Protein AF-A0A821A2H0-F1 (afdb_monomer_lite)

Structure (mmCIF, N/CA/C/O backbone):
data_AF-A0A821A2H0-F1
#
_entry.id   AF-A0A821A2H0-F1
#
loop_
_atom_site.group_PDB
_atom_site.id
_atom_site.type_symbol
_atom_site.label_atom_id
_atom_site.label_alt_id
_atom_site.label_comp_id
_atom_site.label_asym_id
_atom_site.label_entity_id
_atom_site.label_seq_id
_atom_site.pdbx_PDB_ins_code
_atom_site.Cartn_x
_atom_site.Cartn_y
_atom_site.Cartn_z
_atom_site.occupancy
_atom_site.B_iso_or_equiv
_atom_site.auth_seq_id
_atom_site.auth_comp_id
_atom_site.auth_asym_id
_atom_site.auth_atom_id
_atom_site.pdbx_PDB_model_num
ATOM 1 N N . MET A 1 1 ? -28.290 6.966 -8.740 1.00 28.92 1 MET A N 1
ATOM 2 C CA . MET A 1 1 ? -27.507 6.538 -7.560 1.00 28.92 1 MET A CA 1
ATOM 3 C C . MET A 1 1 ? -26.032 6.586 -7.942 1.00 28.92 1 MET A C 1
ATOM 5 O O . MET A 1 1 ? -25.535 5.652 -8.550 1.00 28.92 1 MET A O 1
ATOM 9 N N . ILE A 1 2 ? -25.370 7.728 -7.730 1.00 28.38 2 ILE A N 1
ATOM 10 C CA . ILE A 1 2 ? -23.945 7.884 -8.063 1.00 28.38 2 ILE A CA 1
ATOM 11 C C . ILE A 1 2 ? -23.167 7.142 -6.983 1.00 28.38 2 ILE A C 1
ATOM 13 O O . ILE A 1 2 ? -23.153 7.546 -5.822 1.00 28.38 2 ILE A O 1
ATOM 17 N N . VAL A 1 3 ? -22.587 6.013 -7.366 1.00 30.47 3 VAL A N 1
ATOM 18 C CA . VAL A 1 3 ? -21.746 5.182 -6.517 1.00 30.47 3 VAL A CA 1
ATOM 19 C C . VAL A 1 3 ? -20.488 5.999 -6.181 1.00 30.47 3 VAL A C 1
ATOM 21 O O . VAL A 1 3 ? -19.560 6.082 -6.981 1.00 30.47 3 VAL A O 1
ATOM 24 N N . LYS A 1 4 ? -20.468 6.667 -5.019 1.00 40.16 4 LYS A N 1
ATOM 25 C CA . LYS A 1 4 ? -19.287 7.354 -4.457 1.00 40.16 4 LYS A CA 1
ATOM 26 C C . LYS A 1 4 ? -18.251 6.316 -3.978 1.00 40.16 4 LYS A C 1
ATOM 28 O O . LYS A 1 4 ? -17.899 6.302 -2.805 1.00 40.16 4 LYS A O 1
ATOM 33 N N . SER A 1 5 ? -17.803 5.400 -4.839 1.00 38.84 5 SER A N 1
ATOM 34 C CA . SER A 1 5 ? -16.997 4.231 -4.425 1.00 38.84 5 SER A CA 1
ATOM 35 C C . SER A 1 5 ? -15.575 4.198 -4.958 1.00 38.84 5 SER A C 1
ATOM 37 O O . SER A 1 5 ? -15.020 3.116 -5.084 1.00 38.84 5 SER A O 1
ATOM 39 N N . LEU A 1 6 ? -14.944 5.332 -5.254 1.00 39.59 6 LEU A N 1
ATOM 40 C CA . LEU A 1 6 ? -13.559 5.281 -5.712 1.00 39.59 6 LEU A CA 1
ATOM 41 C C . LEU A 1 6 ? -12.690 6.311 -4.999 1.00 39.59 6 LEU A C 1
ATOM 43 O O . LEU A 1 6 ? -12.522 7.437 -5.459 1.00 39.59 6 LEU A O 1
ATOM 47 N N . ILE A 1 7 ? -12.075 5.889 -3.892 1.00 46.66 7 ILE A N 1
ATOM 48 C CA . ILE A 1 7 ? -10.731 6.374 -3.587 1.00 46.66 7 ILE A CA 1
ATOM 49 C C . ILE A 1 7 ? -9.813 5.584 -4.505 1.00 46.66 7 ILE A C 1
ATOM 51 O O . ILE A 1 7 ? -9.307 4.530 -4.139 1.00 46.66 7 ILE A O 1
ATOM 55 N N . LEU A 1 8 ? -9.635 6.086 -5.719 1.00 40.97 8 LEU A N 1
ATOM 56 C CA . LEU A 1 8 ? -8.412 5.811 -6.442 1.00 40.97 8 LEU A CA 1
ATOM 57 C C . LEU A 1 8 ? -7.363 6.629 -5.695 1.00 40.97 8 LEU A C 1
ATOM 59 O O . LEU A 1 8 ? -7.509 7.853 -5.605 1.00 40.97 8 LEU A O 1
ATOM 63 N N . ILE A 1 9 ? -6.312 6.006 -5.164 1.00 48.25 9 ILE A N 1
ATOM 64 C CA . ILE A 1 9 ? -5.072 6.748 -4.915 1.00 48.25 9 ILE A CA 1
ATOM 65 C C . ILE A 1 9 ? -4.516 7.100 -6.302 1.00 48.25 9 ILE A C 1
ATOM 67 O O . ILE A 1 9 ? -3.509 6.585 -6.769 1.00 48.25 9 ILE A O 1
ATOM 71 N N . LEU A 1 10 ? -5.203 8.011 -6.997 1.00 42.31 10 LEU A N 1
ATOM 72 C CA . LEU A 1 10 ? -4.523 8.969 -7.824 1.00 42.31 10 LEU A CA 1
ATOM 73 C C . LEU A 1 10 ? -3.799 9.826 -6.795 1.00 42.31 10 LEU A C 1
ATOM 75 O O . LEU A 1 10 ? -4.395 10.669 -6.125 1.00 42.31 10 LEU A O 1
ATOM 79 N N . ILE A 1 11 ? -2.516 9.536 -6.657 1.00 46.03 11 ILE A N 1
ATOM 80 C CA . ILE A 1 11 ? -1.371 10.352 -6.231 1.00 46.03 11 ILE A CA 1
ATOM 81 C C . ILE A 1 11 ? -1.620 11.884 -6.100 1.00 46.03 11 ILE A C 1
ATOM 83 O O . ILE A 1 11 ? -0.954 12.567 -5.329 1.00 46.03 11 ILE A O 1
ATOM 87 N N . ASN A 1 12 ? -2.607 12.453 -6.795 1.00 37.41 12 ASN A N 1
ATOM 88 C CA . ASN A 1 12 ? -3.065 13.833 -6.681 1.00 37.41 12 ASN A CA 1
ATOM 89 C C . ASN A 1 12 ? -3.687 14.249 -5.329 1.00 37.41 12 ASN A C 1
ATOM 91 O O . ASN A 1 12 ? -3.637 15.443 -5.046 1.00 37.41 12 ASN A O 1
ATOM 95 N N . TYR A 1 13 ? -4.232 13.365 -4.477 1.00 40.22 13 TYR A N 1
ATOM 96 C CA . TYR A 1 13 ? -4.756 13.823 -3.166 1.00 40.22 13 TYR A CA 1
ATOM 97 C C . TYR A 1 13 ? -3.636 14.134 -2.152 1.00 40.22 13 TYR A C 1
ATOM 99 O O . TYR A 1 13 ? -3.752 15.065 -1.359 1.00 40.22 13 TYR A O 1
ATOM 107 N N . ILE A 1 14 ? -2.502 13.426 -2.229 1.00 43.22 14 ILE A N 1
ATOM 108 C CA . ILE A 1 14 ? -1.334 13.651 -1.355 1.00 43.22 14 ILE A CA 1
ATOM 109 C C . ILE A 1 14 ? -0.517 14.879 -1.801 1.00 43.22 14 ILE A C 1
ATOM 111 O O . ILE A 1 14 ? 0.117 15.534 -0.972 1.00 43.22 14 ILE A O 1
ATOM 115 N N . LYS A 1 15 ? -0.612 15.283 -3.081 1.00 41.62 15 LYS A N 1
ATOM 116 C CA . LYS A 1 15 ? 0.053 16.489 -3.613 1.00 41.62 15 LYS A CA 1
ATOM 117 C C . LYS A 1 15 ? -0.291 17.788 -2.875 1.00 41.62 15 LYS A C 1
ATOM 119 O O . LYS A 1 15 ? 0.491 18.726 -2.959 1.00 41.62 15 LYS A O 1
ATOM 124 N N . GLN A 1 16 ? -1.422 17.878 -2.170 1.00 40.97 16 GLN A N 1
ATOM 125 C CA . GLN A 1 16 ? -1.812 19.129 -1.503 1.00 40.97 16 GLN A CA 1
ATOM 126 C C . GLN A 1 16 ? -1.165 19.349 -0.127 1.00 40.97 16 GLN A C 1
ATOM 128 O O . GLN A 1 16 ? -1.231 20.466 0.377 1.00 40.97 16 GLN A O 1
ATOM 133 N N . LYS A 1 17 ? -0.535 18.336 0.489 1.00 43.09 17 LYS A N 1
ATOM 134 C CA . LYS A 1 17 ? 0.034 18.470 1.848 1.00 43.09 17 LYS A CA 1
ATOM 135 C C . LYS A 1 17 ? 1.556 18.352 1.945 1.00 43.09 17 LYS A C 1
ATOM 137 O O . LYS A 1 17 ? 2.101 18.714 2.982 1.00 43.09 17 LYS A O 1
ATOM 142 N N . VAL A 1 18 ? 2.252 17.906 0.898 1.00 46.84 18 VAL A N 1
ATOM 143 C CA . VAL A 1 18 ? 3.721 17.803 0.907 1.00 46.84 18 VAL A CA 1
ATOM 144 C C . VAL A 1 18 ? 4.323 19.010 0.184 1.00 46.84 18 VAL A C 1
ATOM 146 O O . VAL A 1 18 ? 4.457 19.035 -1.039 1.00 46.84 18 VAL A O 1
ATOM 149 N N . LEU A 1 19 ? 4.655 20.041 0.963 1.00 38.97 19 LEU A N 1
ATOM 150 C CA . LEU A 1 19 ? 5.518 21.154 0.567 1.00 38.97 19 LEU A CA 1
ATOM 151 C C . LEU A 1 19 ? 6.911 20.596 0.244 1.00 38.97 19 LEU A C 1
ATOM 153 O O . LEU A 1 19 ? 7.678 20.353 1.159 1.00 38.97 19 LEU A O 1
ATOM 157 N N . HIS A 1 20 ? 7.161 20.295 -1.031 1.00 45.03 20 HIS A N 1
ATOM 158 C CA . HIS A 1 20 ? 8.432 20.314 -1.779 1.00 45.03 20 HIS A CA 1
ATOM 159 C C . HIS A 1 20 ? 8.229 19.437 -3.027 1.00 45.03 20 HIS A C 1
ATOM 161 O O . HIS A 1 20 ? 7.974 18.237 -2.944 1.00 45.03 20 HIS A O 1
ATOM 167 N N . GLN A 1 21 ? 8.247 20.066 -4.204 1.00 47.50 21 GLN A N 1
ATOM 168 C CA . GLN A 1 21 ? 7.924 19.439 -5.487 1.00 47.50 21 GLN A CA 1
ATOM 169 C C . GLN A 1 21 ? 8.980 18.392 -5.882 1.00 47.50 21 GLN A C 1
ATOM 171 O O . GLN A 1 21 ? 9.988 18.719 -6.500 1.00 47.50 21 GLN A O 1
ATOM 176 N N . HIS A 1 22 ? 8.722 17.118 -5.584 1.00 54.06 22 HIS A N 1
ATOM 177 C CA . HIS A 1 22 ? 9.376 16.000 -6.261 1.00 54.06 22 HIS A CA 1
ATOM 178 C C . HIS A 1 22 ? 8.426 15.459 -7.330 1.00 54.06 22 HIS A C 1
ATOM 180 O O . HIS A 1 22 ? 7.380 14.882 -7.028 1.00 54.06 22 HIS A O 1
ATOM 186 N N . HIS A 1 23 ? 8.766 15.693 -8.598 1.00 57.34 23 HIS A N 1
ATOM 187 C CA . HIS A 1 23 ? 7.954 15.252 -9.727 1.00 57.34 23 HIS A CA 1
ATOM 188 C C . HIS A 1 23 ? 7.882 13.723 -9.769 1.00 57.34 23 HIS A C 1
ATOM 190 O O . HIS A 1 23 ? 8.891 13.028 -9.681 1.00 57.34 23 HIS A O 1
ATOM 196 N N . ILE A 1 24 ? 6.659 13.219 -9.898 1.00 64.44 24 ILE A N 1
ATOM 197 C CA . ILE A 1 24 ? 6.370 11.808 -10.135 1.00 64.44 24 ILE A CA 1
ATOM 198 C C . ILE A 1 24 ? 6.221 11.669 -11.642 1.00 64.44 24 ILE A C 1
ATOM 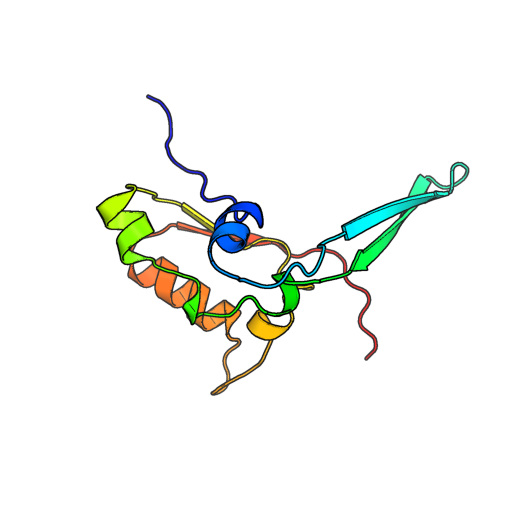200 O O . ILE A 1 24 ? 5.346 12.313 -12.229 1.00 64.44 24 ILE A O 1
ATOM 204 N N . LEU A 1 25 ? 7.087 10.872 -12.259 1.00 62.91 25 LEU A N 1
ATOM 205 C CA . LEU A 1 25 ? 7.103 10.679 -13.702 1.00 62.91 25 LEU A CA 1
ATOM 206 C C . LEU A 1 25 ? 7.225 9.192 -14.018 1.00 62.91 25 LEU A C 1
ATOM 208 O O . LEU A 1 25 ? 8.166 8.528 -13.588 1.00 62.91 25 LEU A O 1
ATOM 212 N N . THR A 1 26 ? 6.293 8.695 -14.824 1.00 72.94 26 THR A N 1
ATOM 213 C CA . THR A 1 26 ? 6.425 7.400 -15.485 1.00 72.94 26 THR A CA 1
ATOM 214 C C . THR A 1 26 ? 6.423 7.640 -16.985 1.00 72.94 26 THR A C 1
ATOM 216 O O . THR A 1 26 ? 5.485 8.233 -17.517 1.00 72.94 26 THR A O 1
ATOM 219 N N . TYR A 1 27 ? 7.467 7.183 -17.668 1.00 78.69 27 TYR A N 1
ATOM 220 C CA . TYR A 1 27 ? 7.544 7.199 -19.125 1.00 78.69 27 TYR A CA 1
ATOM 221 C C . TYR A 1 27 ? 7.627 5.767 -19.648 1.00 78.69 27 TYR A C 1
ATOM 223 O O . TYR A 1 27 ? 8.327 4.936 -19.073 1.00 78.69 27 TYR A O 1
ATOM 231 N N . ALA A 1 28 ? 6.904 5.475 -20.726 1.00 83.81 28 ALA A N 1
ATOM 232 C CA . ALA A 1 28 ? 6.904 4.165 -21.359 1.00 83.81 28 ALA A CA 1
ATOM 233 C C . ALA A 1 28 ? 7.463 4.278 -22.777 1.00 83.81 28 ALA A C 1
ATOM 235 O O . ALA A 1 28 ? 6.930 5.026 -23.597 1.00 83.81 28 ALA A O 1
ATOM 236 N N . THR A 1 29 ? 8.501 3.505 -23.080 1.00 87.38 29 THR A N 1
ATOM 237 C CA . THR A 1 29 ? 8.966 3.291 -24.455 1.00 87.38 29 THR A CA 1
ATOM 238 C C . THR A 1 29 ? 8.429 1.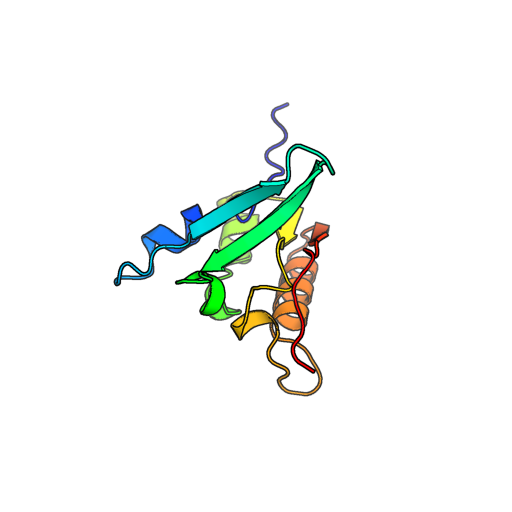968 -24.972 1.00 87.38 29 THR A C 1
ATOM 240 O O . THR A 1 29 ? 8.268 1.022 -24.203 1.00 87.38 29 THR A O 1
ATOM 243 N N . SER A 1 30 ? 8.133 1.892 -26.270 1.00 92.56 30 SER A N 1
ATOM 244 C CA . SER A 1 30 ? 7.705 0.654 -26.930 1.00 92.56 30 SER A CA 1
ATOM 245 C C . SER A 1 30 ? 8.632 0.350 -28.098 1.00 92.56 30 SER A C 1
ATOM 247 O O . SER A 1 30 ? 8.893 1.228 -28.917 1.00 92.56 30 SER A O 1
ATOM 249 N N . VAL A 1 31 ? 9.114 -0.886 -28.191 1.00 93.44 31 VAL A N 1
ATOM 250 C CA . VAL A 1 31 ? 9.834 -1.369 -29.373 1.00 93.44 31 VAL A CA 1
ATOM 251 C C . VAL A 1 31 ? 8.795 -1.765 -30.417 1.00 93.44 31 VAL A C 1
ATOM 253 O O . VAL A 1 31 ? 8.122 -2.777 -30.245 1.00 93.44 31 VAL A O 1
ATOM 256 N N . GLU A 1 32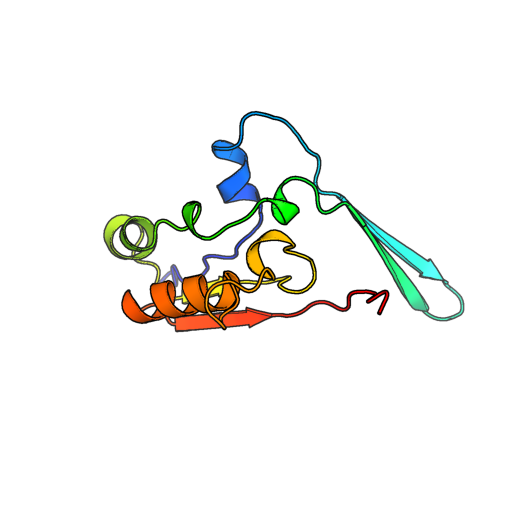 ? 8.661 -0.978 -31.484 1.00 92.12 32 GLU A N 1
ATOM 257 C CA . GLU A 1 32 ? 7.603 -1.130 -32.497 1.00 92.12 32 GLU A CA 1
ATOM 258 C C . GLU A 1 32 ? 7.517 -2.552 -33.069 1.00 92.12 32 GLU A C 1
ATOM 260 O O . GLU A 1 32 ? 6.442 -3.144 -33.097 1.00 92.12 32 GLU A O 1
ATOM 265 N N . SER A 1 33 ? 8.660 -3.148 -33.419 1.00 93.00 33 SER A N 1
ATOM 266 C CA . SER A 1 33 ? 8.730 -4.483 -34.029 1.00 93.00 33 SER A CA 1
ATOM 267 C C . SER A 1 33 ? 8.322 -5.636 -33.107 1.00 93.00 33 SER A C 1
ATOM 269 O O . SER A 1 33 ? 8.006 -6.718 -33.591 1.00 93.00 33 SER A O 1
ATOM 271 N N . THR A 1 34 ? 8.341 -5.436 -31.786 1.00 92.25 34 THR A N 1
ATOM 272 C CA . THR A 1 34 ? 8.044 -6.499 -30.803 1.00 92.25 34 THR A CA 1
ATOM 273 C C . THR A 1 34 ? 6.856 -6.174 -29.904 1.00 92.25 34 THR A C 1
ATOM 275 O O . THR A 1 34 ? 6.407 -7.027 -29.144 1.00 92.25 34 THR A O 1
ATOM 278 N N . GLY A 1 35 ? 6.381 -4.927 -29.916 1.00 88.56 35 GLY A N 1
ATOM 279 C CA . GLY A 1 35 ? 5.408 -4.410 -28.956 1.00 88.56 35 GLY A CA 1
ATOM 280 C C . GLY A 1 35 ? 5.910 -4.358 -27.506 1.00 88.56 35 GLY A C 1
ATOM 281 O O . GLY A 1 35 ? 5.145 -3.978 -26.617 1.00 88.56 35 GLY A O 1
ATOM 282 N N . ARG A 1 36 ? 7.173 -4.724 -27.230 1.00 87.62 36 ARG A N 1
ATOM 283 C CA . ARG A 1 36 ? 7.725 -4.761 -25.871 1.00 87.62 36 ARG A CA 1
ATOM 284 C C . ARG A 1 36 ? 7.791 -3.354 -25.293 1.00 87.62 36 ARG A C 1
ATOM 286 O O . ARG A 1 36 ? 8.381 -2.464 -25.903 1.00 87.62 36 ARG A O 1
ATOM 293 N N . ARG A 1 37 ? 7.226 -3.183 -24.096 1.00 88.12 37 ARG A N 1
ATOM 294 C CA . ARG A 1 37 ? 7.208 -1.909 -23.372 1.00 88.12 37 ARG A CA 1
ATOM 295 C C . ARG A 1 37 ? 8.216 -1.901 -22.233 1.00 88.12 37 ARG A C 1
ATOM 297 O O . ARG A 1 37 ? 8.257 -2.846 -21.447 1.00 88.12 37 ARG A O 1
ATOM 304 N N . THR A 1 38 ? 8.974 -0.819 -22.124 1.00 83.88 38 THR A N 1
ATOM 305 C CA . THR A 1 38 ? 9.855 -0.542 -20.987 1.00 83.88 38 THR A CA 1
ATOM 306 C C . THR A 1 38 ? 9.334 0.684 -20.261 1.00 83.88 38 THR A C 1
ATOM 308 O O . THR A 1 38 ? 9.151 1.739 -20.866 1.00 83.88 38 THR A O 1
ATOM 311 N N . PHE A 1 39 ? 9.091 0.539 -18.961 1.00 82.19 39 PHE A N 1
ATOM 312 C CA . PHE A 1 39 ? 8.614 1.613 -18.100 1.00 82.19 39 PHE A CA 1
ATOM 313 C C . PHE A 1 39 ? 9.782 2.163 -17.283 1.00 82.19 39 PHE A C 1
ATOM 315 O O . PHE A 1 39 ? 10.443 1.423 -16.558 1.00 82.19 39 PHE A O 1
ATOM 322 N N . PHE A 1 40 ? 10.015 3.465 -17.387 1.00 77.94 40 PHE A N 1
ATOM 323 C CA . PHE A 1 40 ? 10.955 4.210 -16.561 1.00 77.94 40 PHE A CA 1
ATOM 324 C C . PHE A 1 40 ? 10.155 4.948 -15.499 1.00 77.94 40 PHE A C 1
ATOM 326 O O . PHE A 1 40 ? 9.303 5.774 -15.833 1.00 77.94 40 PHE A O 1
ATOM 333 N N . ASN A 1 41 ? 10.401 4.628 -14.231 1.00 76.25 41 ASN A N 1
ATOM 334 C CA . ASN A 1 41 ? 9.665 5.202 -13.116 1.00 76.25 41 ASN A CA 1
ATOM 335 C C . ASN A 1 41 ? 10.586 6.027 -12.218 1.00 76.25 41 ASN A C 1
ATOM 337 O O . ASN A 1 41 ? 11.542 5.500 -11.651 1.00 76.25 41 ASN A O 1
ATOM 341 N N . GLN A 1 42 ? 10.251 7.302 -12.043 1.00 78.00 42 GLN A N 1
ATOM 342 C CA . GLN A 1 42 ? 10.809 8.153 -11.003 1.00 78.00 42 GLN A CA 1
ATOM 343 C C . GLN A 1 42 ? 9.779 8.258 -9.875 1.00 78.00 42 GLN A C 1
ATOM 345 O O . GLN A 1 42 ? 8.790 8.984 -9.990 1.00 78.00 42 GLN A O 1
ATOM 350 N N . GLY A 1 43 ? 10.016 7.517 -8.785 1.00 70.56 43 GLY A N 1
ATOM 351 C CA . GLY A 1 43 ? 9.061 7.377 -7.679 1.00 70.56 43 GLY A CA 1
ATOM 352 C C . GLY A 1 43 ? 8.649 8.703 -7.027 1.00 70.56 43 GLY A C 1
ATOM 353 O O . GLY A 1 43 ? 7.503 8.841 -6.606 1.00 70.56 43 GLY A O 1
ATOM 354 N N . GLY A 1 44 ? 9.540 9.701 -6.984 1.00 79.00 44 GLY A N 1
ATOM 355 C CA . GLY A 1 44 ? 9.238 11.033 -6.443 1.00 79.00 44 GLY A CA 1
ATOM 356 C C . GLY A 1 44 ? 8.607 10.969 -5.045 1.00 79.00 44 GLY A C 1
ATOM 357 O O . GLY A 1 44 ? 8.991 10.142 -4.220 1.00 79.00 44 GLY A O 1
ATOM 358 N N . THR A 1 45 ? 7.594 11.800 -4.782 1.00 78.69 45 THR A N 1
ATOM 359 C CA . THR A 1 45 ? 6.873 11.809 -3.494 1.00 78.69 45 THR A CA 1
ATOM 360 C C . THR A 1 45 ? 6.144 10.493 -3.182 1.00 78.69 45 THR A C 1
ATOM 362 O O . THR A 1 45 ? 5.896 10.221 -2.011 1.00 78.69 45 THR A O 1
ATOM 365 N N . ASN A 1 46 ? 5.843 9.632 -4.166 1.00 79.12 46 ASN A N 1
ATOM 366 C CA . ASN A 1 46 ? 5.218 8.330 -3.879 1.00 79.12 46 ASN A CA 1
ATOM 367 C C . ASN A 1 46 ? 6.128 7.409 -3.079 1.00 79.12 46 ASN A C 1
ATOM 369 O O . ASN A 1 46 ? 5.634 6.592 -2.305 1.00 79.12 46 ASN A O 1
ATOM 373 N N . ALA A 1 47 ? 7.444 7.565 -3.238 1.00 80.56 47 ALA A N 1
ATOM 374 C CA . ALA A 1 47 ? 8.398 6.824 -2.436 1.00 80.56 47 ALA A CA 1
ATOM 375 C C . ALA A 1 47 ? 8.215 7.127 -0.943 1.00 80.56 47 ALA A C 1
ATOM 377 O O . ALA A 1 47 ? 8.416 6.222 -0.152 1.00 80.56 47 ALA A O 1
ATOM 378 N N . LEU A 1 48 ? 7.780 8.346 -0.584 1.00 84.50 48 LEU A N 1
ATOM 379 C CA . LEU A 1 48 ? 7.610 8.839 0.790 1.00 84.50 48 LEU A CA 1
ATOM 380 C C . LEU A 1 48 ? 6.229 8.542 1.396 1.00 84.50 48 LEU A C 1
ATOM 382 O O . LEU A 1 48 ? 5.970 8.892 2.549 1.00 84.50 48 LEU A O 1
ATOM 386 N N . LEU A 1 49 ? 5.3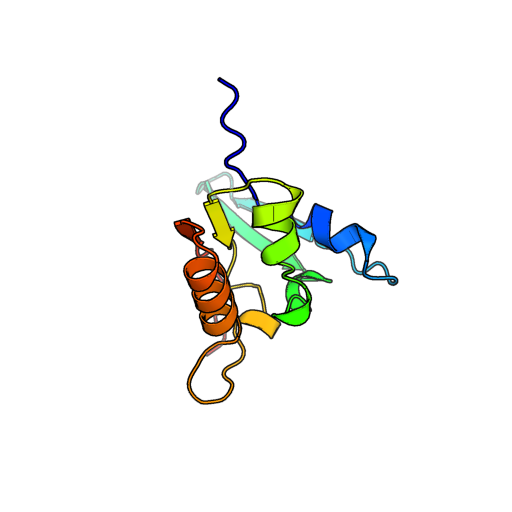16 7.935 0.633 1.00 87.00 49 LEU A N 1
ATOM 387 C CA . LEU A 1 49 ? 3.984 7.610 1.126 1.00 87.00 49 LEU A CA 1
ATOM 388 C C . LEU A 1 49 ? 4.078 6.564 2.247 1.00 87.00 49 LEU A C 1
ATOM 390 O O . LEU A 1 49 ? 4.438 5.419 2.012 1.00 87.00 49 LEU A O 1
ATOM 394 N N . SER A 1 50 ? 3.727 6.959 3.466 1.00 89.56 50 SER A N 1
ATOM 395 C CA . SER A 1 50 ? 3.659 6.099 4.656 1.00 89.56 50 SER A CA 1
ATOM 396 C C . SER A 1 50 ? 2.275 6.119 5.317 1.00 89.56 50 SER A C 1
ATOM 398 O O . SER A 1 50 ? 1.365 6.818 4.860 1.00 89.56 50 SER A O 1
ATOM 400 N N . ASP A 1 51 ? 2.097 5.361 6.400 1.00 90.69 51 ASP A N 1
ATOM 401 C CA . ASP A 1 51 ? 0.804 5.176 7.063 1.00 90.69 51 ASP A CA 1
ATOM 402 C C . ASP A 1 51 ? 0.213 6.453 7.683 1.00 90.69 51 ASP A C 1
ATOM 404 O O . ASP A 1 51 ? -1.007 6.545 7.811 1.00 90.69 51 ASP A O 1
ATOM 408 N N . ILE A 1 52 ? 1.038 7.455 8.001 1.00 89.62 52 ILE A N 1
ATOM 409 C CA . ILE A 1 52 ? 0.582 8.746 8.551 1.00 89.62 52 ILE A CA 1
ATOM 410 C C . ILE A 1 52 ? -0.238 9.578 7.556 1.00 89.62 52 ILE A C 1
ATOM 412 O O . ILE A 1 52 ? -0.903 10.529 7.949 1.00 89.62 52 ILE A O 1
ATOM 416 N N . HIS A 1 53 ? -0.191 9.253 6.263 1.00 88.00 53 HIS A N 1
ATOM 417 C CA . HIS A 1 53 ? -0.904 10.008 5.231 1.00 88.00 53 HIS A CA 1
ATOM 418 C C . HIS A 1 53 ? -2.355 9.534 5.033 1.00 88.00 53 HIS A C 1
ATOM 420 O O . HIS A 1 53 ? -3.080 10.103 4.213 1.00 88.00 53 HIS A O 1
ATOM 426 N N . PHE A 1 54 ? -2.787 8.493 5.756 1.00 88.88 54 PHE A N 1
ATOM 427 C CA . PHE A 1 54 ? -4.099 7.867 5.597 1.00 88.88 54 PHE A CA 1
ATOM 428 C C . PHE A 1 54 ? -5.049 8.223 6.746 1.00 88.88 54 PHE A C 1
ATOM 430 O O . PHE A 1 54 ? -5.000 7.649 7.830 1.00 88.88 54 PHE A O 1
ATOM 437 N N . GLU A 1 55 ? -5.985 9.128 6.464 1.00 90.38 55 GLU A N 1
ATOM 438 C CA . GLU A 1 55 ? -6.992 9.613 7.417 1.00 90.38 55 GLU A CA 1
ATOM 439 C C . GLU A 1 55 ? -8.321 8.849 7.268 1.00 90.38 55 GLU A C 1
ATOM 441 O O . GLU A 1 55 ? -9.304 9.371 6.736 1.00 90.38 55 GLU A O 1
ATOM 446 N N . PHE A 1 56 ? -8.375 7.584 7.699 1.00 89.69 56 PHE A N 1
ATOM 447 C CA . PHE A 1 56 ? -9.533 6.713 7.428 1.00 89.69 56 PHE A CA 1
ATOM 448 C C . PHE A 1 56 ? -10.857 7.218 8.008 1.00 89.69 56 PHE A C 1
ATOM 450 O O . PHE A 1 56 ? -11.872 7.133 7.324 1.00 89.69 56 PHE A O 1
ATOM 457 N N . ASN A 1 57 ? -10.849 7.834 9.192 1.00 90.94 57 ASN A N 1
ATOM 458 C CA . ASN A 1 57 ? -12.046 8.462 9.763 1.00 90.94 57 ASN A CA 1
ATOM 459 C C . ASN A 1 57 ? -12.600 9.586 8.880 1.00 90.94 57 ASN A C 1
ATOM 461 O O . ASN A 1 57 ? -13.812 9.716 8.723 1.00 90.94 57 ASN A O 1
ATOM 465 N N . TYR A 1 58 ? -11.730 10.394 8.272 1.00 87.38 58 TYR A N 1
ATOM 466 C CA . TYR A 1 58 ? -12.166 11.422 7.330 1.00 87.38 58 TYR A CA 1
ATOM 467 C C . TYR A 1 58 ? -12.770 10.795 6.067 1.00 87.38 58 TYR A C 1
ATOM 469 O O . TYR A 1 58 ? -13.793 11.263 5.563 1.00 87.38 58 TYR A O 1
ATOM 477 N N . LEU A 1 59 ? -12.166 9.714 5.570 1.00 84.50 59 LEU A N 1
ATOM 478 C CA . LEU A 1 59 ? -12.622 9.011 4.371 1.00 84.50 59 LEU A CA 1
ATOM 479 C C . LEU A 1 59 ? -13.984 8.327 4.568 1.00 84.50 59 LEU A C 1
ATOM 481 O O . LEU A 1 59 ? -14.833 8.389 3.678 1.00 84.50 59 LEU A O 1
ATOM 485 N N . THR A 1 60 ? -14.224 7.714 5.723 1.00 86.94 60 THR A N 1
ATOM 486 C CA . THR A 1 60 ? -15.478 7.005 6.006 1.00 86.94 60 THR A CA 1
ATOM 487 C C . THR A 1 60 ? -16.551 7.943 6.548 1.00 86.94 60 THR A C 1
ATOM 489 O O . THR A 1 60 ? -17.623 8.043 5.957 1.00 86.94 60 THR A O 1
ATOM 492 N N . ASN A 1 61 ? -16.270 8.699 7.608 1.00 88.50 61 ASN A N 1
ATOM 493 C CA . ASN A 1 61 ? -17.281 9.527 8.274 1.00 88.50 61 ASN A CA 1
ATOM 494 C C . ASN A 1 61 ? -17.497 10.859 7.550 1.00 88.50 61 ASN A C 1
ATOM 496 O O . ASN A 1 61 ? -18.621 11.340 7.466 1.00 88.50 61 ASN A O 1
ATOM 500 N N . GLY A 1 62 ? -16.425 11.456 7.020 1.00 85.19 62 GLY A N 1
ATOM 501 C CA . GLY A 1 62 ? -16.489 12.751 6.336 1.00 85.19 62 GLY A CA 1
ATOM 502 C C . GLY A 1 62 ? -16.846 12.655 4.851 1.00 85.19 62 GLY A C 1
ATOM 503 O O . GLY A 1 62 ? -17.467 13.567 4.302 1.00 85.19 62 GLY A O 1
ATOM 504 N N . LYS A 1 63 ? -16.440 11.574 4.172 1.00 81.88 63 LYS A N 1
ATOM 505 C CA . LYS A 1 63 ? -16.655 11.395 2.723 1.00 81.88 63 LYS A CA 1
ATOM 506 C C . LYS A 1 63 ? -17.580 10.241 2.352 1.00 81.88 63 LYS A C 1
ATOM 508 O O . LYS A 1 63 ? -18.029 10.207 1.205 1.00 81.88 63 LYS A O 1
ATOM 513 N N . HIS A 1 64 ? -17.923 9.366 3.298 1.00 86.44 64 HIS A N 1
ATOM 514 C CA . HIS A 1 64 ? -18.789 8.203 3.079 1.00 86.44 64 HIS A CA 1
ATOM 515 C C . HIS A 1 64 ? -18.274 7.251 1.993 1.00 86.44 64 HIS A C 1
ATOM 517 O O . HIS A 1 64 ? -19.058 6.668 1.242 1.00 86.44 64 HIS A O 1
ATOM 523 N N . TYR A 1 65 ? -16.953 7.091 1.898 1.00 87.38 65 TYR A N 1
ATOM 524 C CA . TYR A 1 65 ? -16.358 6.076 1.038 1.00 87.38 65 TYR A CA 1
ATOM 525 C C . TYR A 1 65 ? -16.512 4.681 1.651 1.00 87.38 65 TYR A C 1
ATOM 527 O O . TYR A 1 65 ? -16.449 4.511 2.865 1.00 87.38 65 TYR A O 1
ATOM 535 N N . ASN A 1 66 ? -16.691 3.676 0.793 1.00 89.25 66 ASN A N 1
ATOM 536 C CA . ASN A 1 66 ? -16.863 2.269 1.177 1.00 89.25 66 ASN A CA 1
ATOM 537 C C . ASN A 1 66 ? -15.809 1.328 0.559 1.00 89.25 66 ASN A C 1
ATOM 539 O O . ASN A 1 66 ? -15.840 0.120 0.804 1.00 89.25 66 ASN A O 1
ATOM 543 N N . LEU A 1 67 ? -14.888 1.875 -0.238 1.00 90.19 67 LEU A N 1
ATOM 544 C CA . LEU A 1 67 ? -13.826 1.159 -0.936 1.00 90.19 67 LEU A CA 1
ATOM 545 C C . LEU A 1 67 ? -12.505 1.918 -0.781 1.00 90.19 67 LEU A C 1
ATOM 547 O O . LEU A 1 67 ? -12.462 3.138 -0.954 1.00 90.19 67 LEU A O 1
ATOM 551 N N . PHE A 1 68 ? -11.439 1.181 -0.496 1.00 92.38 68 PHE A N 1
ATOM 552 C CA . PHE A 1 68 ? -10.065 1.655 -0.443 1.00 92.38 68 PHE A CA 1
ATOM 553 C C . PHE A 1 68 ? -9.219 0.880 -1.453 1.00 92.38 68 PHE A C 1
ATOM 555 O O . PHE A 1 68 ? -9.068 -0.335 -1.330 1.00 92.38 68 PHE A O 1
ATOM 562 N N . TYR A 1 69 ? -8.695 1.590 -2.453 1.00 91.56 69 TYR A N 1
ATOM 563 C CA . TYR A 1 69 ? -7.829 1.031 -3.485 1.00 91.56 69 TYR A CA 1
ATOM 564 C C . TYR A 1 69 ? -6.386 1.497 -3.277 1.00 91.56 69 TYR A C 1
ATOM 566 O O . TYR A 1 69 ? -6.098 2.691 -3.409 1.00 91.56 69 TYR A O 1
ATOM 574 N N . LEU A 1 70 ? -5.483 0.563 -2.982 1.00 89.94 70 LEU A N 1
ATOM 575 C CA . LEU A 1 70 ? -4.048 0.812 -2.857 1.00 89.94 70 LEU A CA 1
ATOM 576 C C . LEU A 1 70 ? -3.306 0.174 -4.032 1.00 89.94 70 LEU A C 1
ATOM 578 O O . LEU A 1 70 ? -2.930 -0.993 -3.987 1.00 89.94 70 LEU A O 1
ATOM 582 N N . GLY A 1 71 ? -3.117 0.956 -5.090 1.00 87.06 71 GLY A N 1
ATOM 583 C CA . GLY A 1 71 ? -2.398 0.505 -6.275 1.00 87.06 71 GLY A CA 1
ATOM 584 C C . GLY A 1 71 ? -0.901 0.784 -6.225 1.00 87.06 71 GLY A C 1
ATOM 585 O O . GLY A 1 71 ? -0.430 1.601 -5.431 1.00 87.06 71 GLY A O 1
ATOM 586 N N . TYR A 1 72 ? -0.175 0.166 -7.150 1.00 84.50 72 TYR A N 1
ATOM 587 C CA . TYR A 1 72 ? 1.245 0.359 -7.414 1.00 84.50 72 TYR A CA 1
ATOM 588 C C . TYR A 1 72 ? 2.157 -0.036 -6.245 1.00 84.50 72 TYR A C 1
ATOM 590 O O . TYR A 1 72 ? 3.253 0.508 -6.114 1.00 84.50 72 TYR A O 1
ATOM 598 N N . LEU A 1 73 ? 1.749 -0.999 -5.407 1.00 87.25 73 LEU A N 1
ATOM 599 C CA . LEU A 1 73 ? 2.460 -1.358 -4.169 1.00 87.25 73 LEU A CA 1
ATOM 600 C C . LEU A 1 73 ? 3.963 -1.607 -4.354 1.00 87.25 73 LEU A C 1
ATOM 602 O O . LEU A 1 73 ? 4.763 -1.226 -3.503 1.00 87.25 73 LEU A O 1
ATOM 606 N N . THR A 1 74 ? 4.360 -2.204 -5.478 1.00 85.62 74 THR A N 1
ATOM 607 C CA . THR A 1 74 ? 5.758 -2.555 -5.775 1.00 85.62 74 THR A CA 1
ATOM 608 C C . THR A 1 74 ? 6.687 -1.354 -5.968 1.00 85.62 74 THR A C 1
ATOM 610 O O . THR A 1 74 ? 7.902 -1.533 -5.948 1.00 85.62 74 THR A O 1
ATOM 613 N N . ILE A 1 75 ? 6.152 -0.140 -6.135 1.00 83.56 75 ILE A N 1
ATOM 614 C CA . ILE A 1 75 ? 6.927 1.101 -6.307 1.00 83.56 75 ILE A CA 1
ATOM 615 C C . ILE A 1 75 ? 6.679 2.131 -5.189 1.00 83.56 75 ILE A C 1
ATOM 617 O O . ILE A 1 75 ? 7.054 3.295 -5.331 1.00 83.56 75 ILE A O 1
ATOM 621 N N . LEU A 1 76 ? 6.043 1.725 -4.084 1.00 87.38 76 LEU A N 1
ATOM 622 C CA . LEU A 1 76 ? 5.798 2.559 -2.901 1.00 87.38 76 LEU A CA 1
ATOM 623 C C . LEU A 1 76 ? 6.809 2.208 -1.801 1.00 87.38 76 LEU A C 1
ATOM 625 O O . LEU A 1 76 ? 6.506 1.444 -0.885 1.00 87.38 76 LEU A O 1
ATOM 629 N N . ASN A 1 77 ? 8.026 2.749 -1.915 1.00 88.31 77 ASN A N 1
ATOM 630 C CA . ASN A 1 77 ? 9.186 2.373 -1.095 1.00 88.31 77 ASN A CA 1
ATOM 631 C C . ASN A 1 77 ? 8.909 2.373 0.414 1.00 88.31 77 ASN A C 1
ATOM 633 O O . ASN A 1 77 ? 9.164 1.365 1.072 1.00 88.31 77 ASN A O 1
ATOM 637 N N . GLU A 1 78 ? 8.373 3.466 0.964 1.00 90.56 78 GLU A N 1
ATOM 638 C CA . GLU A 1 78 ? 8.066 3.533 2.395 1.00 90.56 78 GLU A CA 1
ATOM 639 C C . GLU A 1 78 ? 7.003 2.498 2.799 1.00 90.56 78 GLU A C 1
ATOM 641 O O . GLU A 1 78 ? 7.175 1.812 3.805 1.00 90.56 78 GLU A O 1
ATOM 646 N N . LEU A 1 79 ? 5.954 2.283 1.995 1.00 91.75 79 LEU A N 1
ATOM 647 C CA . LEU A 1 79 ? 4.936 1.266 2.293 1.00 91.75 79 LEU A CA 1
ATOM 648 C C . LEU A 1 79 ? 5.474 -0.173 2.256 1.00 91.75 79 LEU A C 1
ATOM 650 O O . LEU A 1 79 ? 4.953 -1.035 2.969 1.00 91.75 79 LEU A O 1
ATOM 654 N N . ALA A 1 80 ? 6.511 -0.439 1.463 1.00 90.56 80 ALA A N 1
ATOM 655 C CA . ALA A 1 80 ? 7.141 -1.754 1.368 1.00 90.56 80 ALA A CA 1
ATOM 656 C C . ALA A 1 80 ? 8.044 -2.091 2.570 1.00 90.56 80 ALA A C 1
ATOM 658 O O . ALA A 1 80 ? 8.385 -3.259 2.767 1.00 90.56 80 ALA A O 1
ATOM 659 N N . ARG A 1 81 ? 8.421 -1.104 3.398 1.00 92.62 81 ARG A N 1
ATOM 660 C CA . ARG A 1 81 ? 9.275 -1.332 4.574 1.00 92.62 81 ARG A CA 1
ATOM 661 C C . ARG A 1 81 ? 8.615 -2.286 5.563 1.00 92.62 81 ARG A C 1
ATOM 663 O O . ARG A 1 81 ? 7.423 -2.174 5.848 1.00 92.62 81 ARG A O 1
ATOM 670 N N . ILE A 1 82 ? 9.419 -3.181 6.130 1.00 93.81 82 ILE A N 1
ATOM 671 C CA . ILE A 1 82 ? 8.996 -4.131 7.162 1.00 93.81 82 ILE A CA 1
ATOM 672 C C . ILE A 1 82 ? 9.308 -3.537 8.537 1.00 93.81 82 ILE A C 1
ATOM 674 O O . ILE A 1 82 ? 10.448 -3.173 8.818 1.00 93.81 82 ILE A O 1
ATOM 678 N N . ILE A 1 83 ? 8.289 -3.444 9.391 1.00 92.94 83 ILE A N 1
ATOM 679 C CA . ILE A 1 83 ? 8.379 -2.995 10.783 1.00 92.94 83 ILE A CA 1
ATOM 680 C C . ILE A 1 83 ? 7.515 -3.936 11.631 1.00 92.94 83 ILE A C 1
ATOM 682 O O . ILE A 1 83 ? 6.329 -4.107 11.344 1.00 92.94 83 ILE A O 1
ATOM 686 N N . ASP A 1 84 ? 8.086 -4.524 12.683 1.00 90.88 84 ASP A N 1
ATOM 687 C CA . ASP A 1 84 ? 7.404 -5.475 13.581 1.00 90.88 84 ASP A CA 1
ATOM 688 C C . ASP A 1 84 ? 6.784 -6.675 12.837 1.00 90.88 84 ASP A C 1
ATOM 690 O O . ASP A 1 84 ? 5.624 -7.025 13.047 1.00 90.88 84 ASP A O 1
ATOM 694 N N . ASN A 1 85 ? 7.543 -7.293 11.923 1.00 93.62 85 ASN A N 1
ATOM 695 C CA . ASN A 1 85 ? 7.113 -8.435 11.096 1.00 93.62 85 ASN A CA 1
ATOM 696 C C . ASN A 1 85 ? 5.935 -8.161 10.141 1.00 93.62 85 ASN A C 1
ATOM 698 O O . ASN A 1 85 ? 5.361 -9.097 9.587 1.00 93.62 85 ASN A O 1
ATOM 702 N N . ALA A 1 86 ? 5.584 -6.895 9.906 1.00 93.88 86 ALA A N 1
ATOM 703 C CA . ALA A 1 86 ? 4.564 -6.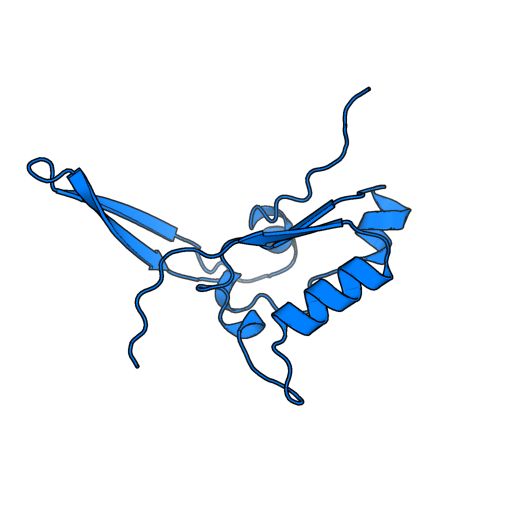502 8.940 1.00 93.88 86 ALA A CA 1
ATOM 704 C C . ALA A 1 86 ? 5.069 -5.376 8.034 1.00 93.88 86 ALA A C 1
ATOM 706 O O . ALA A 1 86 ? 5.840 -4.518 8.462 1.00 93.88 86 ALA A O 1
ATOM 707 N N . THR A 1 87 ? 4.606 -5.338 6.785 1.00 95.50 87 THR A N 1
ATOM 708 C CA . THR A 1 87 ? 4.842 -4.169 5.932 1.00 95.50 87 THR A CA 1
ATOM 709 C C . THR A 1 87 ? 4.007 -2.986 6.414 1.00 95.50 87 THR A C 1
ATOM 711 O O . THR A 1 87 ? 2.904 -3.162 6.948 1.00 95.50 87 THR A O 1
ATOM 714 N N . ILE A 1 88 ? 4.492 -1.762 6.197 1.00 95.50 88 ILE A N 1
ATOM 715 C CA . ILE A 1 88 ? 3.687 -0.558 6.448 1.00 95.50 88 ILE A CA 1
ATOM 716 C C . ILE A 1 88 ? 2.398 -0.605 5.604 1.00 95.50 88 ILE A C 1
ATOM 718 O O . ILE A 1 88 ? 1.323 -0.311 6.127 1.00 95.50 88 ILE A O 1
ATOM 722 N N . ALA A 1 89 ? 2.464 -1.081 4.353 1.00 94.69 89 ALA A N 1
ATOM 723 C CA . ALA A 1 89 ? 1.293 -1.364 3.516 1.00 94.69 89 ALA A CA 1
ATOM 724 C C . ALA A 1 89 ? 0.277 -2.273 4.227 1.00 94.69 89 ALA A C 1
ATOM 726 O O . ALA A 1 89 ? -0.905 -1.945 4.299 1.00 94.69 89 ALA A O 1
ATOM 727 N N . GLY A 1 90 ? 0.734 -3.384 4.811 1.00 95.50 90 GLY A N 1
ATOM 728 C CA . GLY A 1 90 ? -0.118 -4.306 5.560 1.00 95.50 90 GLY A CA 1
ATOM 729 C C . GLY A 1 90 ? -0.798 -3.633 6.755 1.00 95.50 90 GLY A C 1
ATOM 730 O O . GLY A 1 90 ? -1.996 -3.830 6.973 1.00 95.50 90 GLY A O 1
ATOM 731 N N . LYS A 1 91 ? -0.076 -2.769 7.484 1.00 95.56 91 LYS A N 1
ATOM 732 C CA . LYS A 1 91 ? -0.647 -1.957 8.575 1.00 95.56 91 LYS A CA 1
ATOM 733 C C . LYS A 1 91 ? -1.734 -1.002 8.051 1.00 95.56 91 LYS A C 1
ATOM 735 O O . LYS A 1 91 ? -2.791 -0.895 8.672 1.00 95.56 91 LYS A O 1
ATOM 740 N N . VAL A 1 92 ? -1.522 -0.352 6.903 1.00 95.38 92 VAL A N 1
ATOM 741 C CA . VAL A 1 92 ? -2.503 0.546 6.254 1.00 95.38 92 VAL A CA 1
ATOM 742 C C . VAL A 1 92 ? -3.753 -0.210 5.805 1.00 95.38 92 VAL A C 1
ATOM 744 O O . VAL A 1 92 ? -4.864 0.209 6.127 1.00 95.38 92 VAL A O 1
ATOM 747 N N . LEU A 1 93 ? -3.593 -1.340 5.113 1.00 95.75 93 LEU A N 1
ATOM 748 C CA . LEU A 1 93 ? -4.714 -2.165 4.655 1.00 95.75 93 LEU A CA 1
ATOM 749 C C . LEU A 1 93 ? -5.518 -2.693 5.847 1.00 95.75 93 LEU A C 1
ATOM 751 O O . LEU A 1 93 ? -6.744 -2.605 5.853 1.00 95.75 93 LEU A O 1
ATOM 755 N N . LYS A 1 94 ? -4.852 -3.147 6.915 1.00 96.19 94 LYS A N 1
ATOM 756 C CA . LYS A 1 94 ? -5.545 -3.541 8.146 1.00 96.19 94 LYS A CA 1
ATOM 757 C C . LYS A 1 94 ? -6.356 -2.378 8.732 1.00 96.19 94 LYS A C 1
ATOM 759 O O . LYS A 1 94 ? -7.542 -2.556 9.001 1.00 96.19 94 LYS A O 1
ATOM 764 N N . LYS A 1 95 ? -5.755 -1.190 8.875 1.00 95.62 95 LYS A N 1
ATOM 765 C CA . LYS A 1 95 ? -6.450 0.013 9.368 1.00 95.62 95 LYS A CA 1
ATOM 766 C C . LYS A 1 95 ? -7.673 0.348 8.503 1.00 95.62 95 LYS A C 1
ATOM 768 O O . LYS A 1 95 ? -8.729 0.629 9.059 1.00 95.62 95 LYS A O 1
ATOM 773 N N . ALA A 1 96 ? -7.571 0.270 7.174 1.00 95.19 96 ALA A N 1
ATOM 774 C CA . ALA A 1 96 ? -8.703 0.491 6.270 1.00 95.19 96 ALA A CA 1
ATOM 775 C C . ALA A 1 96 ? -9.856 -0.492 6.545 1.00 95.19 96 ALA A C 1
ATOM 777 O O . ALA A 1 96 ? -11.010 -0.077 6.679 1.00 95.19 96 ALA A O 1
ATOM 778 N N . LYS A 1 97 ? -9.534 -1.786 6.690 1.00 96.19 97 LYS A N 1
ATOM 779 C CA . LYS A 1 97 ? -10.507 -2.844 7.001 1.00 96.19 97 LYS A CA 1
ATOM 780 C C . LYS A 1 97 ? -11.206 -2.591 8.332 1.00 96.19 97 LYS A C 1
ATOM 782 O O . LYS A 1 97 ? -12.425 -2.714 8.409 1.00 96.19 97 LYS A O 1
ATOM 787 N N . ASP A 1 98 ? -10.440 -2.216 9.355 1.00 97.31 98 ASP A N 1
ATOM 788 C CA . ASP A 1 98 ? -10.953 -1.932 10.698 1.00 97.31 98 ASP A CA 1
ATOM 789 C C . ASP A 1 98 ? -11.938 -0.737 10.694 1.00 97.31 98 ASP A C 1
ATOM 791 O O . ASP A 1 98 ? -12.815 -0.664 11.548 1.00 97.31 98 ASP A O 1
ATOM 795 N N . HIS A 1 99 ? -11.855 0.160 9.699 1.00 95.75 99 HIS A N 1
ATOM 796 C CA . HIS A 1 99 ? -12.804 1.266 9.486 1.00 95.75 99 HIS A CA 1
ATOM 797 C C . HIS A 1 99 ? -13.986 0.901 8.563 1.00 95.75 99 HIS A C 1
ATOM 799 O O . HIS A 1 99 ? -14.751 1.775 8.159 1.00 95.75 99 HIS A O 1
ATOM 805 N N . GLY A 1 100 ? -14.155 -0.376 8.210 1.00 94.75 100 GLY A N 1
ATOM 806 C CA . GLY A 1 100 ? -15.286 -0.857 7.411 1.00 94.75 100 GLY A CA 1
ATOM 807 C C . GLY A 1 100 ? -15.142 -0.660 5.899 1.00 94.75 100 GLY A C 1
ATOM 808 O O . GLY A 1 100 ? -16.117 -0.834 5.165 1.00 94.75 100 GLY A O 1
ATOM 809 N N . LEU A 1 101 ? -13.948 -0.317 5.407 1.00 94.00 101 LEU A N 1
ATOM 810 C CA . LEU A 1 101 ? -13.685 -0.209 3.972 1.00 94.00 101 LEU A CA 1
ATOM 811 C C . LEU A 1 101 ? -13.453 -1.594 3.355 1.00 94.00 101 LEU A C 1
ATOM 813 O O . LEU A 1 101 ? -12.719 -2.423 3.896 1.00 94.00 101 LEU A O 1
ATOM 817 N N . LYS A 1 102 ? -14.026 -1.826 2.169 1.00 95.25 102 LYS A N 1
ATOM 818 C CA . LYS A 1 102 ? -13.591 -2.918 1.288 1.00 95.25 102 LYS A CA 1
ATOM 819 C C . LYS A 1 102 ? -12.231 -2.558 0.701 1.00 95.25 102 LYS A C 1
ATOM 821 O O . LYS A 1 102 ? -12.003 -1.397 0.374 1.00 95.25 102 LYS A O 1
ATOM 826 N N . ILE A 1 103 ? -11.346 -3.536 0.555 1.00 94.25 103 ILE A N 1
ATOM 827 C CA . ILE A 1 103 ? -9.966 -3.300 0.129 1.00 94.25 103 ILE A CA 1
ATOM 828 C C . ILE A 1 103 ? -9.737 -3.926 -1.233 1.00 94.25 103 ILE A C 1
ATOM 830 O O . ILE A 1 103 ? -10.158 -5.056 -1.474 1.00 94.25 103 ILE A O 1
ATOM 834 N N . ILE A 1 104 ? -9.049 -3.184 -2.090 1.00 93.75 104 ILE A N 1
ATOM 835 C CA . ILE A 1 104 ? -8.412 -3.697 -3.295 1.00 93.75 104 ILE A CA 1
ATOM 836 C C . ILE A 1 104 ? -6.967 -3.219 -3.255 1.00 93.75 104 ILE A C 1
ATOM 838 O O . ILE A 1 104 ? -6.712 -2.030 -3.057 1.00 93.75 104 ILE A O 1
ATOM 842 N N . ASP A 1 105 ? -6.033 -4.135 -3.438 1.00 90.88 105 ASP A N 1
ATOM 843 C CA . ASP A 1 105 ? -4.645 -3.822 -3.717 1.00 90.88 105 ASP A CA 1
ATOM 844 C C . ASP A 1 105 ? -4.274 -4.282 -5.127 1.00 90.88 105 ASP A C 1
ATOM 846 O O . ASP A 1 105 ? -4.878 -5.193 -5.699 1.00 90.88 105 ASP A O 1
ATOM 850 N N . ASP A 1 106 ? -3.305 -3.594 -5.721 1.00 89.38 106 ASP A N 1
ATOM 851 C CA . ASP A 1 106 ? -2.699 -4.026 -6.971 1.00 89.38 106 ASP A CA 1
ATOM 852 C C . ASP A 1 106 ? -1.174 -3.981 -6.878 1.00 89.38 106 ASP A C 1
ATOM 854 O O . ASP A 1 106 ? -0.570 -3.302 -6.037 1.00 89.38 106 ASP A O 1
ATOM 858 N N . PHE A 1 107 ? -0.563 -4.714 -7.798 1.00 87.69 107 PHE A N 1
ATOM 859 C CA . PHE A 1 107 ? 0.870 -4.729 -7.998 1.00 87.69 107 PHE A CA 1
ATOM 860 C C . PHE A 1 107 ? 1.158 -4.320 -9.434 1.00 87.69 107 PHE A C 1
ATOM 862 O O . PHE A 1 107 ? 0.437 -4.693 -10.362 1.00 87.69 107 PHE A O 1
ATOM 869 N N . VAL A 1 108 ? 2.272 -3.622 -9.626 1.00 83.38 108 VAL A N 1
ATOM 870 C CA . VAL A 1 108 ? 2.829 -3.399 -10.958 1.00 83.38 108 VAL A CA 1
ATOM 871 C C . VAL A 1 108 ? 4.114 -4.183 -11.126 1.00 83.38 108 VAL A C 1
ATOM 873 O O . VAL A 1 108 ? 4.827 -4.457 -10.158 1.00 83.38 108 VAL A O 1
ATOM 876 N N . SER A 1 109 ? 4.430 -4.541 -12.367 1.00 82.12 109 SER A N 1
ATOM 877 C CA . SER A 1 109 ? 5.734 -5.105 -12.686 1.00 82.12 109 SER A CA 1
ATOM 878 C C . SER A 1 109 ? 6.819 -4.109 -12.285 1.00 82.12 109 SER A C 1
ATOM 880 O O . SER A 1 109 ? 6.875 -2.995 -12.802 1.00 82.12 109 SER A O 1
ATOM 882 N N . ALA A 1 110 ? 7.676 -4.518 -11.358 1.00 74.94 110 ALA A N 1
ATOM 883 C CA . ALA A 1 110 ? 8.838 -3.761 -10.934 1.00 74.94 110 ALA A CA 1
ATOM 884 C C . ALA A 1 110 ? 10.085 -4.609 -11.176 1.00 74.94 110 ALA A C 1
ATOM 886 O O . ALA A 1 110 ? 10.055 -5.832 -11.035 1.00 74.94 110 ALA A O 1
ATOM 887 N N . HIS A 1 111 ? 11.177 -3.962 -11.569 1.00 70.75 111 HIS A N 1
ATOM 888 C CA . HIS A 1 111 ? 12.461 -4.637 -11.660 1.00 70.75 111 HIS A CA 1
ATOM 889 C C . HIS A 1 111 ? 13.056 -4.738 -10.253 1.00 70.75 111 HIS A C 1
ATOM 891 O O . HIS A 1 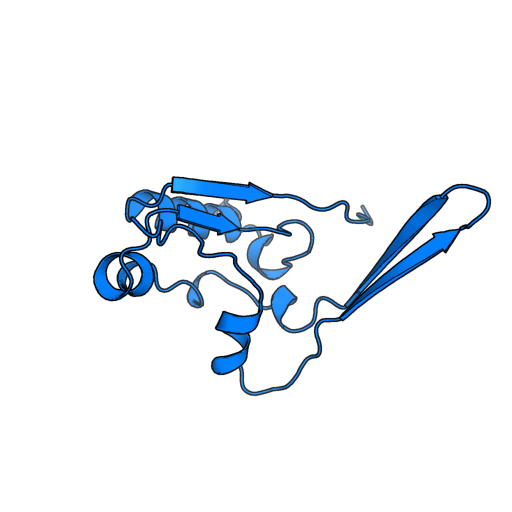111 ? 13.375 -3.716 -9.648 1.00 70.75 111 HIS A O 1
ATOM 897 N N . SER A 1 112 ? 13.175 -5.954 -9.723 1.00 57.41 112 SER A N 1
ATOM 898 C CA . SER A 1 112 ? 13.893 -6.205 -8.476 1.00 57.41 112 SER A CA 1
ATOM 899 C C . SER A 1 112 ? 15.371 -6.451 -8.780 1.00 57.41 112 SER A C 1
ATOM 901 O O . SER A 1 112 ? 15.703 -7.446 -9.422 1.00 57.41 112 SER A O 1
ATOM 903 N N . LEU A 1 113 ? 16.248 -5.574 -8.291 1.00 40.62 113 LEU A N 1
ATOM 904 C CA . LEU A 1 113 ? 17.648 -5.920 -8.049 1.00 40.62 113 LEU A CA 1
ATOM 905 C C . LEU A 1 113 ? 17.681 -6.685 -6.719 1.00 40.62 113 LEU A C 1
ATOM 907 O O . LEU A 1 113 ? 17.837 -6.072 -5.665 1.00 40.62 113 LEU A O 1
ATOM 911 N N . LEU A 1 114 ? 17.398 -7.988 -6.756 1.00 40.16 114 LEU A N 1
ATOM 912 C CA . LEU A 1 114 ? 17.928 -8.887 -5.728 1.00 40.16 114 LEU A CA 1
ATOM 913 C C . LEU A 1 114 ? 19.364 -9.235 -6.113 1.00 40.16 114 LEU A C 1
ATOM 915 O O . LEU A 1 114 ? 19.583 -9.484 -7.322 1.00 40.16 114 LEU A O 1
#

pLDDT: mean 77.45, std 20.29, range [28.38, 97.31]

Secondary structure (DSSP, 8-state):
------EE--TTTGGGT--S----EEEEEEETTTTEEEEEEE-GGGGG--GGG--HHIIIIIT---EEEE--GGG-HHHH-EETTEEHHHHHHHHHHHTT-EEEE---------

Radius of gyration: 16.01 Å; chains: 1; bounding box: 45×30×48 Å

Foldseek 3Di:
DPQLADPPPPVVVLVVPDPDDFDWDWDWDADPVPRDIDIDTDCTCLLVDFLVSDDLCCCCVVVVYQADEAEACVSNNQQQDDDPNDGRVRVNQVVNVVSNHHYDYYHDDDDDPD

Organism: NCBI:txid392032

Sequence (114 aa):
MIVKSLILILINYIKQKVLHQHHILTYATSVESTGRRTFFNQGGTNALLSDIHFEFNYLTNGKHYNLFYLGYLTILNELARIIDNATIAGKVLKKAKDHGLKIIDDFVSAHSLL